Protein AF-A0A917EBS3-F1 (afdb_monomer_lite)

Structure (mmCIF, N/CA/C/O backbone):
data_AF-A0A917EBS3-F1
#
_entry.id   AF-A0A917EBS3-F1
#
loop_
_atom_site.group_PDB
_atom_site.id
_atom_site.type_symbol
_atom_site.label_atom_id
_atom_site.label_alt_id
_atom_site.label_comp_id
_atom_site.label_asym_id
_atom_site.label_entity_id
_atom_site.label_seq_id
_atom_site.pdbx_PDB_ins_code
_atom_site.Cartn_x
_atom_site.Cartn_y
_atom_site.Cartn_z
_atom_site.occupancy
_atom_site.B_iso_or_equiv
_atom_site.auth_seq_id
_atom_site.auth_comp_id
_atom_site.auth_asym_id
_atom_site.auth_atom_id
_atom_site.pdbx_PDB_model_num
ATOM 1 N N . MET A 1 1 ? 34.384 0.428 -8.700 1.00 38.50 1 MET A N 1
ATOM 2 C CA . MET A 1 1 ? 33.479 -0.713 -8.452 1.00 38.50 1 MET A CA 1
ATOM 3 C C . MET A 1 1 ? 32.126 -0.117 -8.087 1.00 38.50 1 MET A C 1
ATOM 5 O O . MET A 1 1 ? 32.095 0.554 -7.062 1.00 38.50 1 MET A O 1
ATOM 9 N N . PRO A 1 2 ? 31.055 -0.229 -8.893 1.00 49.75 2 PRO A N 1
ATOM 10 C CA . PRO A 1 2 ? 29.727 0.081 -8.389 1.00 49.75 2 PRO A CA 1
ATOM 11 C C . PRO A 1 2 ? 29.296 -1.097 -7.513 1.00 49.75 2 PRO A C 1
ATOM 13 O O . PRO A 1 2 ? 29.258 -2.240 -7.955 1.00 49.75 2 PRO A O 1
ATOM 16 N N . THR A 1 3 ? 29.086 -0.833 -6.231 1.00 50.59 3 THR A N 1
ATOM 17 C CA . THR A 1 3 ? 28.402 -1.760 -5.336 1.00 50.59 3 THR A CA 1
ATOM 18 C C . THR A 1 3 ? 26.925 -1.697 -5.679 1.00 50.59 3 THR A C 1
ATOM 20 O O . THR A 1 3 ? 26.262 -0.744 -5.278 1.00 50.59 3 THR A O 1
ATOM 23 N N . ASP A 1 4 ? 26.415 -2.672 -6.424 1.00 52.59 4 ASP A N 1
ATOM 24 C CA . ASP A 1 4 ? 24.980 -2.937 -6.427 1.00 52.59 4 ASP A CA 1
ATOM 25 C C . ASP A 1 4 ? 24.604 -3.424 -5.019 1.00 52.59 4 ASP A C 1
ATOM 27 O O . ASP A 1 4 ? 25.106 -4.468 -4.582 1.00 52.59 4 ASP A O 1
ATOM 31 N N . PRO A 1 5 ? 23.794 -2.680 -4.246 1.00 55.28 5 PRO A N 1
ATOM 32 C CA . PRO A 1 5 ? 23.297 -3.201 -2.987 1.00 55.28 5 PRO A CA 1
ATOM 33 C C . PRO A 1 5 ? 22.325 -4.350 -3.288 1.00 55.28 5 PRO A C 1
ATOM 35 O O . PRO A 1 5 ? 21.356 -4.191 -4.028 1.00 55.28 5 PRO A O 1
ATOM 38 N N . LEU A 1 6 ? 22.604 -5.522 -2.712 1.00 52.09 6 LEU A N 1
ATOM 39 C CA . LEU A 1 6 ? 21.687 -6.663 -2.698 1.00 52.09 6 LEU A CA 1
ATOM 40 C C . LEU A 1 6 ? 20.316 -6.238 -2.132 1.00 52.09 6 LEU A C 1
ATOM 42 O O . LEU A 1 6 ? 20.277 -5.448 -1.184 1.00 52.09 6 LEU A O 1
ATOM 46 N N . PRO A 1 7 ? 19.199 -6.778 -2.654 1.00 51.44 7 PRO A N 1
ATOM 47 C CA . PRO A 1 7 ? 17.876 -6.508 -2.109 1.00 51.44 7 PRO A CA 1
ATOM 48 C C . PRO A 1 7 ? 17.777 -7.096 -0.696 1.00 51.44 7 PRO A C 1
ATOM 50 O O . PRO A 1 7 ? 17.911 -8.304 -0.496 1.00 51.44 7 PRO A O 1
ATOM 53 N N . ASP A 1 8 ? 17.552 -6.235 0.293 1.00 55.97 8 ASP A N 1
ATOM 54 C CA . ASP A 1 8 ? 17.321 -6.626 1.683 1.00 55.97 8 ASP A CA 1
ATOM 55 C C . ASP A 1 8 ? 15.914 -7.239 1.814 1.00 55.97 8 ASP A C 1
ATOM 57 O O . ASP A 1 8 ? 14.934 -6.567 2.125 1.00 55.97 8 ASP A O 1
ATOM 61 N N . THR A 1 9 ? 15.784 -8.533 1.511 1.00 55.19 9 THR A N 1
ATOM 62 C CA . THR A 1 9 ? 14.506 -9.271 1.541 1.00 55.19 9 THR A CA 1
ATOM 63 C C . THR A 1 9 ? 14.151 -9.830 2.926 1.00 55.19 9 THR A C 1
ATOM 65 O O . THR A 1 9 ? 13.380 -10.784 3.023 1.00 55.19 9 THR A O 1
ATOM 68 N N . GLY A 1 10 ? 14.728 -9.305 4.013 1.00 51.97 10 GLY A N 1
ATOM 69 C CA . GLY A 1 10 ? 14.600 -9.910 5.347 1.00 51.97 10 GLY A CA 1
ATOM 70 C C . GLY A 1 10 ? 13.942 -9.048 6.421 1.00 51.97 10 GLY A C 1
ATOM 71 O O . GLY A 1 10 ? 13.413 -9.586 7.396 1.00 51.97 10 GLY A O 1
ATOM 72 N N . LYS A 1 11 ? 13.958 -7.722 6.279 1.00 55.62 11 LYS A N 1
ATOM 73 C CA . LYS A 1 11 ? 13.406 -6.804 7.280 1.00 55.62 11 LYS A CA 1
ATOM 74 C C . LYS A 1 11 ? 12.411 -5.887 6.602 1.00 55.62 11 LYS A C 1
ATOM 76 O O . LYS A 1 11 ? 12.777 -5.046 5.794 1.00 55.62 11 LYS A O 1
ATOM 81 N N . MET A 1 12 ? 11.140 -6.067 6.942 1.00 60.25 12 MET A N 1
ATOM 82 C CA . MET A 1 12 ? 10.101 -5.117 6.573 1.00 60.25 12 MET A CA 1
ATOM 83 C C . MET A 1 12 ? 10.549 -3.723 7.018 1.00 60.25 12 MET A C 1
ATOM 85 O O . MET A 1 12 ? 10.806 -3.513 8.206 1.00 60.25 12 MET A O 1
ATOM 89 N N . ASP A 1 13 ? 10.692 -2.804 6.065 1.00 72.56 13 ASP A N 1
ATOM 90 C CA . ASP A 1 13 ? 11.154 -1.453 6.355 1.00 72.56 13 ASP A CA 1
ATOM 91 C C . ASP A 1 13 ? 10.169 -0.800 7.338 1.00 72.56 13 ASP A C 1
ATOM 93 O O . ASP A 1 13 ? 8.978 -0.638 7.048 1.00 72.56 13 ASP A O 1
ATOM 97 N N . ALA A 1 14 ? 10.653 -0.445 8.531 1.00 70.56 14 ALA A N 1
ATOM 98 C CA . ALA A 1 14 ? 9.853 0.217 9.561 1.00 70.56 14 ALA A CA 1
ATOM 99 C C . ALA A 1 14 ? 9.200 1.516 9.038 1.00 70.56 14 ALA A C 1
ATOM 101 O O . ALA A 1 14 ? 8.135 1.929 9.512 1.00 70.56 14 ALA A O 1
ATOM 102 N N . THR A 1 15 ? 9.798 2.128 8.015 1.00 77.56 15 THR A N 1
ATOM 103 C CA . THR A 1 15 ? 9.283 3.292 7.288 1.00 77.56 15 THR A CA 1
ATOM 104 C C . THR A 1 15 ? 8.018 2.953 6.498 1.00 77.56 15 THR A C 1
ATOM 106 O O . THR A 1 15 ? 7.032 3.687 6.570 1.00 77.56 15 THR A O 1
ATOM 109 N N . ILE A 1 16 ? 7.985 1.807 5.807 1.00 77.12 16 ILE A N 1
ATOM 110 C CA . ILE A 1 16 ? 6.791 1.341 5.082 1.00 77.12 16 ILE A CA 1
ATOM 111 C C . ILE A 1 16 ? 5.659 1.057 6.070 1.00 77.12 16 ILE A C 1
ATOM 113 O O . ILE A 1 16 ? 4.515 1.446 5.834 1.00 77.12 16 ILE A O 1
ATOM 117 N N . TRP A 1 17 ? 5.976 0.435 7.208 1.00 78.88 17 TRP A N 1
ATOM 118 C CA . TRP A 1 17 ? 4.967 0.082 8.204 1.00 78.88 17 TRP A CA 1
ATOM 119 C C . TRP A 1 17 ? 4.319 1.305 8.853 1.00 78.88 17 TRP A C 1
ATOM 121 O O . TRP A 1 17 ? 3.094 1.409 8.916 1.00 78.88 17 TRP A O 1
ATOM 131 N N . SER A 1 18 ? 5.140 2.255 9.306 1.00 81.06 18 SER A N 1
ATOM 132 C CA . SER A 1 18 ? 4.664 3.506 9.907 1.00 81.06 18 SER A CA 1
ATOM 133 C C . SER A 1 18 ? 3.848 4.346 8.919 1.00 81.06 18 SER A C 1
ATOM 135 O O . SER A 1 18 ? 2.775 4.838 9.280 1.00 81.06 18 SER A O 1
ATOM 137 N N . GLY A 1 19 ? 4.291 4.440 7.660 1.00 83.19 19 GLY A N 1
ATOM 138 C CA . GLY A 1 19 ? 3.558 5.123 6.595 1.00 83.19 19 GLY A CA 1
ATOM 139 C C . GLY A 1 19 ? 2.211 4.466 6.284 1.00 83.19 19 GLY A C 1
ATOM 140 O O . GLY A 1 19 ? 1.178 5.139 6.284 1.00 83.19 19 GLY A O 1
ATOM 141 N N . ALA A 1 20 ? 2.191 3.144 6.092 1.00 84.88 20 ALA A N 1
ATOM 142 C CA . ALA A 1 20 ? 0.962 2.393 5.838 1.00 84.88 20 ALA A CA 1
ATOM 143 C C . ALA A 1 20 ? -0.026 2.507 7.009 1.00 84.88 20 ALA A C 1
ATOM 145 O O . ALA A 1 20 ? -1.217 2.725 6.790 1.00 84.88 20 ALA A O 1
ATOM 146 N N . TYR A 1 21 ? 0.458 2.442 8.253 1.00 84.38 21 TYR A N 1
ATOM 147 C CA . TYR A 1 21 ? -0.373 2.623 9.442 1.00 84.38 21 TYR A CA 1
ATOM 148 C C . TYR A 1 21 ? -0.991 4.025 9.523 1.00 84.38 21 TYR A C 1
ATOM 150 O O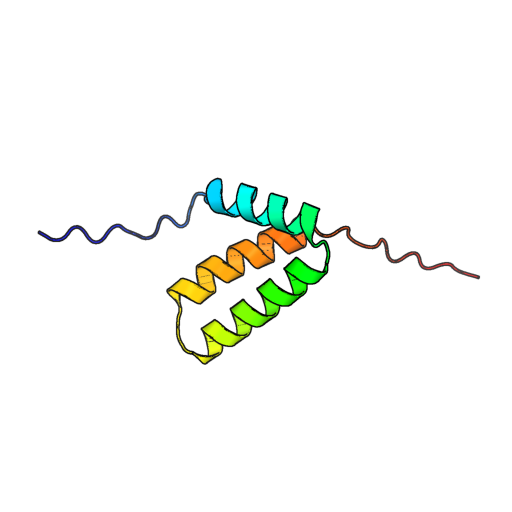 . TYR A 1 21 ? -2.194 4.155 9.761 1.00 84.38 21 TYR A O 1
ATOM 158 N N . ALA A 1 22 ? -0.204 5.080 9.282 1.00 85.44 22 ALA A N 1
ATOM 159 C CA . ALA A 1 22 ? -0.700 6.457 9.287 1.00 85.44 22 ALA A CA 1
ATOM 160 C C . ALA A 1 22 ? -1.777 6.683 8.211 1.00 85.44 22 ALA A C 1
ATOM 162 O O . ALA A 1 22 ? -2.843 7.230 8.503 1.00 85.44 22 ALA A O 1
ATOM 163 N N . VAL A 1 23 ? -1.539 6.191 6.991 1.00 86.75 23 VAL A N 1
ATOM 164 C CA . VAL A 1 23 ? -2.499 6.264 5.879 1.00 86.75 23 VAL A CA 1
ATOM 165 C C . VAL A 1 23 ? -3.764 5.462 6.195 1.00 86.75 23 VAL A C 1
ATOM 167 O O . VAL A 1 23 ? -4.869 5.960 5.978 1.00 86.75 23 VAL A O 1
ATOM 170 N N . HIS A 1 24 ? -3.639 4.254 6.753 1.00 87.38 24 HIS A N 1
ATOM 171 C CA . HIS A 1 24 ? -4.798 3.455 7.149 1.00 87.38 24 HIS A CA 1
ATOM 172 C C . HIS A 1 24 ? -5.631 4.157 8.221 1.00 87.38 24 HIS A C 1
ATOM 174 O O . HIS A 1 24 ? -6.852 4.215 8.113 1.00 87.38 24 HIS A O 1
ATOM 180 N N . ARG A 1 25 ? -4.985 4.756 9.226 1.00 86.00 25 ARG A N 1
ATOM 181 C CA . ARG A 1 25 ? -5.675 5.521 10.270 1.00 86.00 25 ARG A CA 1
ATOM 182 C C . ARG A 1 25 ? -6.452 6.708 9.694 1.00 86.00 25 ARG A C 1
ATOM 184 O O . ARG A 1 25 ? -7.534 7.013 10.185 1.00 86.00 25 ARG A O 1
ATOM 191 N N . GLN A 1 26 ? -5.904 7.379 8.680 1.00 89.19 26 GLN A N 1
ATOM 192 C CA . GLN A 1 26 ? -6.522 8.562 8.080 1.00 89.19 26 GLN A CA 1
ATOM 193 C C . GLN A 1 26 ? -7.639 8.219 7.083 1.00 89.19 26 GLN A C 1
ATOM 195 O O . GLN A 1 26 ? -8.655 8.911 7.042 1.00 89.19 26 GLN A O 1
ATOM 200 N N . TYR A 1 27 ? -7.465 7.170 6.275 1.00 87.06 27 TYR A N 1
ATOM 201 C CA . TYR A 1 27 ? -8.336 6.885 5.127 1.00 87.06 27 TYR A CA 1
ATOM 202 C C . TYR A 1 27 ? -9.091 5.549 5.210 1.00 87.06 27 TYR A C 1
ATOM 204 O O .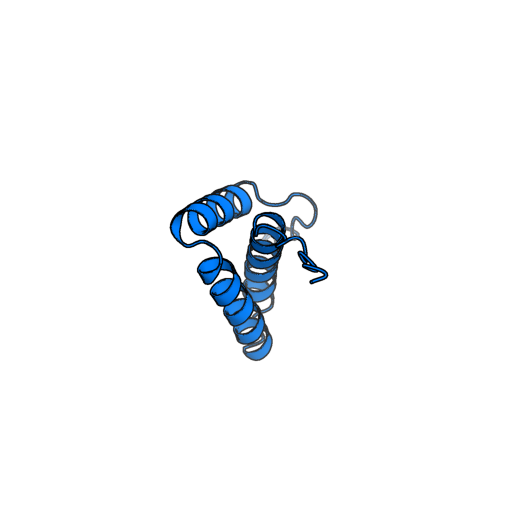 TYR A 1 27 ? -9.950 5.283 4.364 1.00 87.06 27 TYR A O 1
ATOM 212 N N . GLY A 1 28 ? -8.797 4.707 6.204 1.00 86.75 28 GLY A N 1
ATOM 213 C CA . GLY A 1 28 ? -9.445 3.414 6.431 1.00 86.75 28 GLY A CA 1
ATOM 214 C C . GLY A 1 28 ? -9.374 2.495 5.213 1.00 86.75 28 GLY A C 1
ATOM 215 O O . GLY A 1 28 ? -8.363 2.447 4.508 1.00 86.75 28 GLY A O 1
ATOM 216 N N . ASP A 1 29 ? -10.474 1.805 4.917 1.00 84.62 29 ASP A N 1
ATOM 217 C CA . ASP A 1 29 ? -10.584 0.823 3.827 1.00 84.62 29 ASP A CA 1
ATOM 218 C C . ASP A 1 29 ? -10.261 1.390 2.430 1.00 84.62 29 ASP A C 1
ATOM 220 O O . ASP A 1 29 ? -9.844 0.646 1.539 1.00 84.62 29 ASP A O 1
ATOM 224 N N . LYS A 1 30 ? -10.381 2.712 2.220 1.00 89.44 30 LYS A N 1
ATOM 225 C CA . LYS A 1 30 ? -10.015 3.346 0.938 1.00 89.44 30 LYS A CA 1
ATOM 226 C C . LYS A 1 30 ? -8.529 3.172 0.621 1.00 89.44 30 LYS A C 1
ATOM 228 O O . LYS A 1 30 ? -8.173 2.972 -0.539 1.00 89.44 30 LYS A O 1
ATOM 233 N N . SER A 1 31 ? -7.673 3.207 1.644 1.00 90.38 31 SER A N 1
ATOM 234 C CA . SER A 1 31 ? -6.226 3.011 1.484 1.00 90.38 31 SER A CA 1
ATOM 235 C C . SER A 1 31 ? -5.894 1.631 0.911 1.00 90.38 31 SER A C 1
ATOM 237 O O . SER A 1 31 ? -5.058 1.515 0.015 1.00 90.38 31 SER A O 1
ATOM 239 N N . LEU A 1 32 ? -6.612 0.597 1.362 1.00 90.56 32 LEU A N 1
ATOM 240 C CA . LEU A 1 32 ? -6.439 -0.777 0.905 1.00 90.56 32 LEU A CA 1
ATOM 241 C C . LEU A 1 32 ? -6.814 -0.929 -0.575 1.00 90.56 32 LEU A C 1
ATOM 243 O O . LEU A 1 32 ? -6.084 -1.560 -1.340 1.00 90.56 32 LEU A O 1
ATOM 247 N N . GLY A 1 33 ? -7.929 -0.316 -0.987 1.00 90.69 33 GLY A N 1
ATOM 248 C CA . GLY A 1 33 ? -8.368 -0.313 -2.384 1.00 90.69 33 GLY A CA 1
ATOM 249 C C . GLY A 1 33 ? -7.349 0.342 -3.319 1.00 90.69 33 GLY A C 1
ATOM 250 O O . GLY A 1 33 ? -7.009 -0.229 -4.355 1.00 90.69 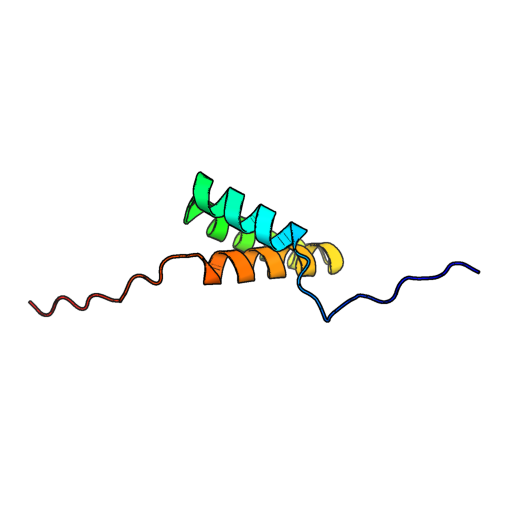33 GLY A O 1
ATOM 251 N N . ILE A 1 34 ? -6.801 1.494 -2.921 1.00 92.69 34 ILE A N 1
ATOM 252 C CA . ILE A 1 34 ? -5.774 2.208 -3.696 1.00 92.69 34 ILE A CA 1
ATOM 253 C C . ILE A 1 34 ? -4.499 1.369 -3.816 1.00 92.69 34 ILE A C 1
ATOM 255 O O . ILE A 1 34 ? -3.965 1.227 -4.917 1.00 92.69 34 ILE A O 1
ATOM 259 N N . ALA A 1 35 ? -4.034 0.775 -2.713 1.00 93.38 35 ALA A N 1
ATOM 260 C CA . ALA A 1 35 ? -2.844 -0.068 -2.731 1.00 93.38 35 ALA A CA 1
ATOM 261 C C . ALA A 1 35 ? -3.026 -1.280 -3.659 1.00 93.38 35 ALA A C 1
ATOM 263 O O . ALA A 1 35 ? -2.160 -1.556 -4.486 1.00 93.38 35 ALA A O 1
ATOM 264 N N . ARG A 1 36 ? -4.194 -1.938 -3.616 1.00 94.56 36 ARG A N 1
ATOM 265 C CA . ARG A 1 36 ? -4.528 -3.048 -4.523 1.00 94.56 36 ARG A CA 1
ATOM 266 C C . ARG A 1 36 ? -4.494 -2.631 -5.995 1.00 94.56 36 ARG A C 1
ATOM 268 O O . ARG A 1 36 ? -3.957 -3.363 -6.822 1.00 94.56 36 ARG A O 1
ATOM 275 N N . MET A 1 37 ? -5.069 -1.474 -6.328 1.00 96.00 37 MET A N 1
ATOM 276 C CA . MET A 1 37 ? -5.066 -0.963 -7.703 1.00 96.00 37 MET A CA 1
ATOM 277 C C . MET A 1 37 ? -3.648 -0.666 -8.197 1.00 96.00 37 MET A C 1
ATOM 279 O O . MET A 1 37 ? -3.325 -0.985 -9.338 1.00 96.00 37 MET A O 1
ATOM 283 N N . ARG A 1 38 ? -2.791 -0.094 -7.342 1.00 95.06 38 ARG A N 1
ATOM 284 C CA . ARG A 1 38 ? -1.401 0.215 -7.698 1.00 95.06 38 ARG A CA 1
ATOM 285 C C . ARG A 1 38 ? -0.555 -1.029 -7.928 1.00 95.06 38 ARG A C 1
ATOM 287 O O . ARG A 1 38 ? 0.163 -1.061 -8.917 1.00 95.06 38 ARG A O 1
ATOM 294 N N . VAL A 1 39 ? -0.706 -2.064 -7.099 1.00 95.19 39 VAL A N 1
ATOM 295 C CA . VAL A 1 39 ? -0.055 -3.367 -7.327 1.00 95.19 39 VAL A CA 1
ATOM 296 C C . VAL A 1 39 ? -0.398 -3.910 -8.719 1.00 95.19 39 VAL A C 1
ATOM 298 O O . VAL A 1 39 ? 0.496 -4.289 -9.470 1.00 95.19 39 VAL A O 1
ATOM 301 N N . ALA A 1 40 ? -1.682 -3.902 -9.093 1.00 94.88 40 ALA A N 1
ATOM 302 C CA . ALA A 1 40 ? -2.118 -4.399 -10.398 1.00 94.88 40 ALA A CA 1
ATOM 303 C C . ALA A 1 40 ? -1.593 -3.549 -11.569 1.00 94.88 40 ALA A C 1
ATOM 305 O O . ALA A 1 40 ? -1.167 -4.107 -12.578 1.00 94.88 40 ALA A O 1
ATOM 306 N N . ALA A 1 41 ? -1.603 -2.220 -11.431 1.00 96.12 41 ALA A N 1
ATOM 307 C CA . ALA A 1 41 ? -1.095 -1.309 -12.456 1.00 96.12 41 ALA A CA 1
ATOM 308 C C . ALA A 1 41 ? 0.407 -1.511 -12.703 1.00 96.12 41 ALA A C 1
ATOM 310 O O . ALA A 1 41 ? 0.815 -1.715 -13.839 1.00 96.12 41 ALA A O 1
ATOM 311 N N . LEU A 1 42 ? 1.211 -1.564 -11.639 1.00 93.06 42 LEU A N 1
ATOM 312 C CA . LEU A 1 42 ? 2.666 -1.719 -11.742 1.00 93.06 42 LEU A CA 1
ATOM 313 C C . LEU A 1 42 ? 3.062 -3.081 -12.318 1.00 93.06 42 LEU A C 1
ATOM 315 O O . LEU A 1 42 ? 4.004 -3.177 -13.101 1.00 93.06 42 LEU A O 1
ATOM 319 N N . LEU A 1 43 ? 2.293 -4.130 -12.004 1.00 93.00 43 LEU A N 1
ATOM 320 C CA . LEU A 1 43 ? 2.479 -5.436 -12.631 1.00 93.00 43 LEU A CA 1
ATOM 321 C C . LEU A 1 43 ? 2.217 -5.388 -14.145 1.00 93.00 43 LEU A C 1
ATOM 323 O O . LEU A 1 43 ? 2.957 -6.007 -14.905 1.00 93.00 43 LEU A O 1
ATOM 327 N N . ALA A 1 44 ? 1.185 -4.659 -14.580 1.00 95.44 44 ALA A N 1
ATOM 328 C CA . ALA A 1 44 ? 0.865 -4.485 -15.997 1.00 95.44 44 ALA A CA 1
ATOM 329 C C . ALA A 1 44 ? 1.889 -3.599 -16.730 1.00 95.44 44 ALA A C 1
ATOM 331 O O . ALA A 1 44 ? 2.175 -3.834 -17.901 1.00 95.44 44 ALA A O 1
ATOM 332 N N . GLU A 1 45 ? 2.459 -2.613 -16.037 1.00 96.12 45 GLU A N 1
ATOM 333 C CA . GLU A 1 45 ? 3.521 -1.733 -16.542 1.00 96.12 45 GLU A CA 1
ATOM 334 C C . GLU A 1 45 ? 4.891 -2.436 -16.621 1.00 96.12 45 GLU A C 1
ATOM 336 O O . GLU A 1 45 ? 5.811 -1.926 -17.256 1.00 96.12 45 GLU A O 1
ATOM 341 N N . GLY A 1 46 ? 5.038 -3.616 -16.004 1.00 94.62 46 GLY A N 1
ATOM 342 C CA . GLY A 1 46 ? 6.308 -4.341 -15.926 1.00 94.62 46 GLY A CA 1
ATOM 343 C C . GLY A 1 46 ? 7.293 -3.759 -14.906 1.00 94.62 46 GLY A C 1
ATOM 344 O O . GLY A 1 46 ? 8.440 -4.206 -14.847 1.00 94.62 46 GLY A O 1
ATOM 345 N N . ASP A 1 47 ? 6.864 -2.801 -14.078 1.00 94.31 47 ASP A N 1
ATOM 346 C CA . ASP A 1 47 ? 7.679 -2.229 -13.006 1.00 94.31 47 ASP A CA 1
ATOM 347 C C . ASP A 1 47 ? 7.688 -3.159 -11.788 1.00 94.31 47 ASP A C 1
ATOM 349 O O . ASP A 1 47 ? 6.843 -3.095 -10.889 1.00 94.31 47 ASP A O 1
ATOM 353 N N . ARG A 1 48 ? 8.683 -4.050 -11.767 1.00 92.06 48 ARG A N 1
ATOM 354 C CA . ARG A 1 48 ? 8.852 -5.033 -10.696 1.00 92.06 48 ARG A CA 1
ATOM 355 C C . ARG A 1 48 ? 9.220 -4.393 -9.356 1.00 92.06 48 ARG A C 1
ATOM 357 O O . ARG A 1 48 ? 8.697 -4.810 -8.328 1.00 92.06 48 ARG A O 1
ATOM 364 N N . ALA A 1 49 ? 10.083 -3.379 -9.366 1.00 89.44 49 ALA A N 1
ATOM 365 C CA . ALA A 1 49 ? 10.546 -2.734 -8.141 1.00 89.44 49 ALA A CA 1
ATOM 366 C C . ALA A 1 49 ? 9.408 -1.949 -7.473 1.00 89.44 49 ALA A C 1
ATOM 368 O O . ALA A 1 49 ? 9.174 -2.089 -6.271 1.00 89.44 49 ALA A O 1
ATOM 369 N N . GLY A 1 50 ? 8.648 -1.183 -8.263 1.00 89.06 50 GLY A N 1
ATOM 370 C CA . GLY A 1 50 ? 7.455 -0.494 -7.787 1.00 89.06 50 GLY A CA 1
ATOM 371 C C . GLY A 1 50 ? 6.396 -1.473 -7.281 1.00 89.06 50 GLY A C 1
ATOM 372 O O . GLY A 1 50 ? 5.823 -1.260 -6.208 1.00 89.06 50 GLY A O 1
ATOM 373 N N . HIS A 1 51 ? 6.153 -2.558 -8.023 1.00 93.62 51 HIS A N 1
ATOM 374 C CA . HIS A 1 51 ? 5.215 -3.606 -7.626 1.00 93.62 51 HIS A CA 1
ATOM 375 C C . HIS A 1 51 ? 5.529 -4.160 -6.230 1.00 93.62 51 HIS A C 1
ATOM 377 O O . HIS A 1 51 ? 4.629 -4.223 -5.393 1.00 93.62 51 HIS A O 1
ATOM 383 N N . ASP A 1 52 ? 6.783 -4.528 -5.960 1.00 90.38 52 ASP A N 1
ATOM 384 C CA . ASP A 1 52 ? 7.163 -5.185 -4.705 1.00 90.38 52 ASP A CA 1
ATOM 385 C C . ASP A 1 52 ? 6.984 -4.251 -3.492 1.00 90.38 52 ASP A C 1
ATOM 387 O O . ASP A 1 52 ? 6.458 -4.667 -2.456 1.00 90.38 52 ASP A O 1
ATOM 391 N N . ILE A 1 53 ? 7.292 -2.957 -3.643 1.00 88.81 53 ILE A N 1
ATOM 392 C CA . ILE A 1 53 ? 7.045 -1.939 -2.605 1.00 88.81 53 ILE A CA 1
ATOM 393 C C . ILE A 1 53 ? 5.543 -1.797 -2.327 1.00 88.81 53 ILE A C 1
ATOM 395 O O . ILE A 1 53 ? 5.098 -1.842 -1.176 1.00 88.81 53 ILE A O 1
ATOM 399 N N . TRP A 1 54 ? 4.736 -1.630 -3.378 1.00 90.69 54 TRP A N 1
ATOM 400 C CA . TRP A 1 54 ? 3.287 -1.469 -3.234 1.00 90.69 54 TRP A CA 1
ATOM 401 C C . TRP A 1 54 ? 2.604 -2.730 -2.713 1.00 90.69 54 TRP A C 1
ATOM 403 O O . TRP A 1 54 ? 1.599 -2.635 -2.003 1.00 90.69 54 TRP A O 1
ATOM 413 N N . TYR A 1 55 ? 3.160 -3.901 -3.016 1.00 92.19 55 TYR A N 1
ATOM 414 C CA . TYR A 1 55 ? 2.688 -5.168 -2.488 1.00 92.19 55 TYR A CA 1
ATOM 415 C C . TYR A 1 55 ? 2.913 -5.268 -0.976 1.00 92.19 55 TYR A C 1
ATOM 417 O O . TYR A 1 55 ? 1.985 -5.637 -0.255 1.00 92.19 55 TYR A O 1
ATOM 425 N N . GLU A 1 56 ? 4.074 -4.850 -0.462 1.00 89.56 56 GLU A N 1
ATOM 426 C CA . GLU A 1 56 ? 4.312 -4.803 0.989 1.00 89.56 56 GLU A CA 1
ATOM 427 C C . GLU A 1 56 ? 3.407 -3.785 1.706 1.00 89.56 56 GLU A C 1
ATOM 429 O O . GLU A 1 56 ? 2.890 -4.068 2.795 1.00 89.56 56 GLU A O 1
ATOM 434 N N . ILE A 1 57 ? 3.117 -2.637 1.079 1.00 89.25 57 ILE A N 1
ATOM 435 C CA . ILE A 1 57 ? 2.119 -1.680 1.589 1.00 89.25 57 ILE A CA 1
ATOM 436 C C . ILE A 1 57 ? 0.734 -2.338 1.648 1.00 89.25 57 ILE A C 1
ATOM 438 O O . ILE A 1 57 ? 0.082 -2.315 2.692 1.00 89.25 57 ILE A O 1
ATOM 442 N N . TYR A 1 58 ? 0.281 -2.957 0.554 1.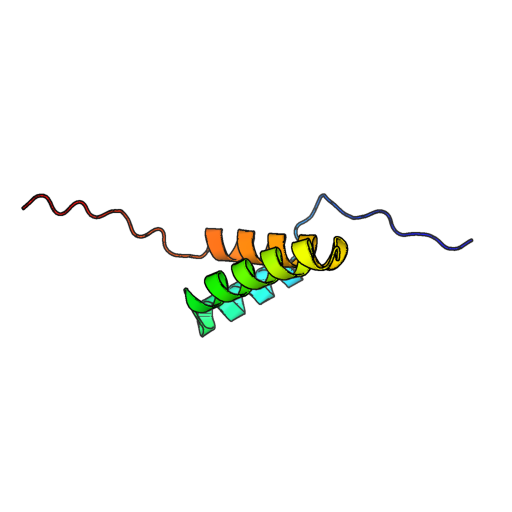00 91.75 58 TYR A N 1
ATOM 443 C CA . TYR A 1 58 ? -1.014 -3.639 0.488 1.00 91.75 58 TYR A CA 1
ATOM 444 C C . TYR A 1 58 ? -1.134 -4.756 1.536 1.00 91.75 58 TYR A C 1
ATOM 446 O O . TYR A 1 58 ? -2.150 -4.854 2.233 1.00 91.75 58 TYR A O 1
ATOM 454 N N . ARG A 1 59 ? -0.083 -5.567 1.700 1.00 89.38 59 ARG A N 1
ATOM 455 C CA . ARG A 1 59 ? -0.007 -6.629 2.711 1.00 89.38 59 ARG A CA 1
ATOM 456 C C . ARG A 1 59 ? -0.139 -6.059 4.121 1.00 89.38 59 ARG A C 1
ATOM 458 O O . ARG A 1 59 ? -0.931 -6.569 4.912 1.00 89.38 59 ARG A O 1
ATOM 465 N N . THR A 1 60 ? 0.564 -4.965 4.406 1.00 88.19 60 THR A N 1
ATOM 466 C CA . THR A 1 60 ? 0.492 -4.268 5.697 1.00 88.19 60 THR A CA 1
ATOM 467 C C . THR A 1 60 ? -0.909 -3.721 5.964 1.00 88.19 60 THR A C 1
ATOM 469 O O . THR A 1 60 ? -1.488 -3.985 7.016 1.00 88.19 60 THR A O 1
ATOM 472 N N . LEU A 1 61 ? -1.509 -3.028 4.994 1.00 87.44 61 LEU A N 1
ATOM 473 C CA . LEU A 1 61 ? -2.872 -2.504 5.110 1.00 87.44 61 LEU A CA 1
ATOM 474 C C . LEU A 1 61 ? -3.910 -3.618 5.304 1.00 87.44 61 LEU A C 1
ATOM 476 O O . LEU A 1 61 ? -4.877 -3.425 6.032 1.00 87.44 61 LEU A O 1
ATOM 480 N N . THR A 1 62 ? -3.702 -4.791 4.702 1.00 88.00 62 THR A N 1
ATOM 481 C CA . THR A 1 62 ? -4.587 -5.957 4.872 1.00 88.00 62 THR A CA 1
ATOM 482 C C . THR A 1 62 ? -4.542 -6.508 6.299 1.00 88.00 62 THR A C 1
ATOM 484 O O . THR A 1 62 ? -5.567 -6.951 6.811 1.00 88.00 62 THR A O 1
ATOM 487 N N . ILE A 1 63 ? -3.375 -6.474 6.954 1.00 87.94 63 ILE A N 1
ATOM 488 C CA . ILE A 1 63 ? -3.229 -6.868 8.367 1.00 87.94 63 ILE A CA 1
ATOM 489 C C . ILE A 1 63 ? -3.968 -5.882 9.279 1.00 87.94 63 ILE A C 1
ATOM 491 O O . ILE A 1 63 ? -4.580 -6.294 10.263 1.00 87.94 63 ILE A O 1
ATOM 495 N N . LEU A 1 64 ? -3.900 -4.588 8.954 1.00 81.81 64 LEU A N 1
ATOM 496 C CA . LEU A 1 64 ? -4.521 -3.517 9.734 1.00 81.81 64 LEU A CA 1
ATOM 497 C C . LEU A 1 64 ? -6.036 -3.419 9.528 1.00 81.81 64 LEU A C 1
ATOM 499 O O . LEU A 1 64 ? -6.745 -3.004 10.445 1.00 81.81 64 LEU A O 1
ATOM 503 N N . ALA A 1 65 ? -6.531 -3.803 8.350 1.00 78.62 65 ALA A N 1
ATOM 504 C CA . ALA A 1 65 ? -7.948 -3.756 8.042 1.00 78.62 65 ALA A CA 1
ATOM 505 C C . ALA A 1 65 ? -8.729 -4.628 9.041 1.00 78.62 65 ALA A C 1
ATOM 507 O O . ALA A 1 65 ? -8.414 -5.813 9.211 1.00 78.62 65 ALA A O 1
ATOM 508 N N . PRO A 1 66 ? -9.763 -4.083 9.709 1.00 66.19 66 PRO A N 1
ATOM 509 C CA . PRO A 1 66 ? -10.565 -4.867 10.626 1.00 66.19 66 PRO A CA 1
ATOM 510 C C . PRO A 1 66 ? -11.174 -6.023 9.839 1.00 66.19 66 PRO A C 1
ATOM 512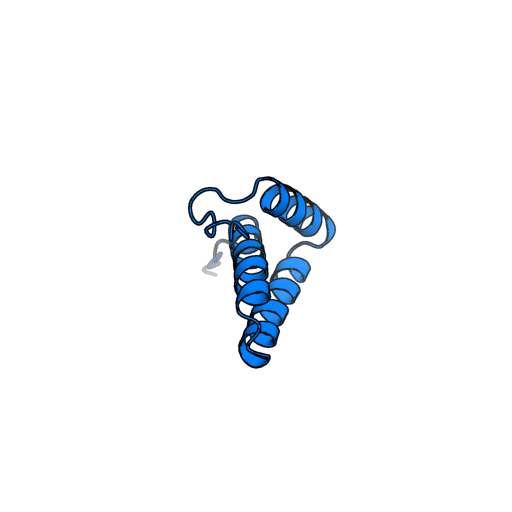 O O . PRO A 1 66 ? -11.977 -5.821 8.926 1.00 66.19 66 PRO A O 1
ATOM 515 N N . ARG A 1 67 ? -10.807 -7.259 10.198 1.00 63.19 67 ARG A N 1
ATOM 516 C CA . ARG A 1 67 ? -11.536 -8.439 9.734 1.00 63.19 67 ARG A CA 1
ATOM 517 C C . ARG A 1 67 ? -12.953 -8.232 10.237 1.00 63.19 67 ARG A C 1
ATOM 519 O O . ARG A 1 67 ? -13.206 -8.435 11.424 1.00 63.19 67 ARG A O 1
ATOM 526 N N . LYS A 1 68 ? -13.872 -7.792 9.371 1.00 53.81 68 LYS A N 1
ATOM 527 C CA . LYS A 1 68 ? -15.297 -7.916 9.659 1.00 53.81 68 LYS A CA 1
ATOM 528 C C . LYS A 1 68 ? -15.469 -9.388 10.000 1.00 53.81 68 LYS A C 1
ATOM 530 O O . LYS A 1 68 ? -15.365 -10.238 9.115 1.00 53.81 68 LYS A O 1
ATOM 535 N N . LYS A 1 69 ? -15.638 -9.705 11.291 1.00 50.53 69 LYS A N 1
ATOM 536 C CA . LYS A 1 69 ? -16.200 -10.990 11.687 1.00 50.53 69 LYS A CA 1
ATOM 537 C C . LYS A 1 69 ? -17.429 -11.094 10.805 1.00 50.53 69 LYS A C 1
ATOM 539 O O . LYS A 1 69 ? -18.260 -10.187 10.838 1.00 50.53 69 LYS A O 1
ATOM 544 N N . SER A 1 70 ? -17.463 -12.101 9.938 1.00 49.09 70 SER A N 1
ATOM 545 C CA . SER A 1 70 ? -18.697 -12.474 9.266 1.00 49.09 70 SER A CA 1
ATOM 546 C C . SER A 1 70 ? -19.656 -12.810 10.395 1.00 49.09 70 SER A C 1
ATOM 548 O O . SER A 1 70 ? -19.622 -13.899 10.956 1.00 49.09 70 SER A O 1
ATOM 550 N N . GLY A 1 71 ? -20.381 -11.790 10.845 1.00 49.22 71 GLY A N 1
ATOM 551 C CA . GLY A 1 71 ? -21.510 -11.915 11.728 1.00 49.22 71 GLY A CA 1
ATOM 552 C C . GLY A 1 71 ? -22.583 -12.515 10.860 1.00 49.22 71 GLY A C 1
ATOM 553 O O . GLY A 1 71 ? -23.350 -11.795 10.229 1.00 49.22 71 GLY A O 1
ATOM 554 N N . THR A 1 72 ? -22.566 -13.839 10.764 1.00 48.69 72 THR A N 1
ATOM 555 C CA . THR A 1 72 ? -23.745 -14.609 10.418 1.00 48.69 72 THR A CA 1
ATOM 556 C C . THR A 1 72 ? -24.748 -14.308 11.524 1.00 48.69 72 THR A C 1
ATOM 558 O O . THR A 1 72 ? -24.761 -14.966 12.562 1.00 48.69 72 THR A O 1
ATOM 561 N N . THR A 1 73 ? -25.525 -13.240 11.362 1.00 54.69 73 THR A N 1
ATOM 562 C CA . THR A 1 73 ? -26.756 -13.079 12.122 1.00 54.69 73 THR A CA 1
ATOM 563 C C . THR A 1 73 ? -27.684 -14.163 11.594 1.00 54.69 73 THR A C 1
ATOM 565 O O . THR A 1 73 ? -28.288 -14.015 10.535 1.00 54.69 73 THR A O 1
ATOM 568 N N . LEU A 1 74 ? -27.701 -15.303 12.285 1.00 50.47 74 LEU A N 1
ATOM 569 C CA . LEU A 1 74 ? -28.791 -16.262 12.190 1.00 50.47 74 LEU A CA 1
ATOM 570 C C . LEU A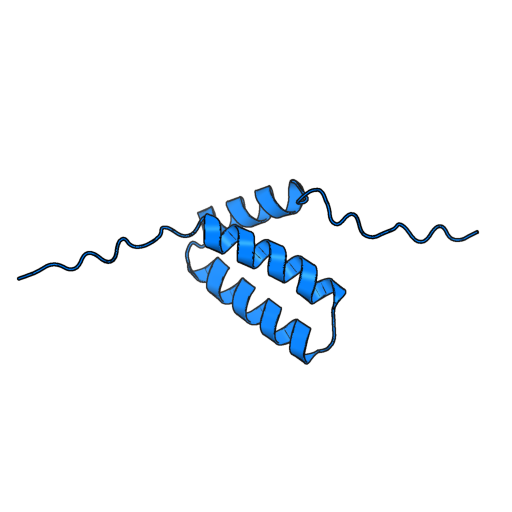 1 74 ? -30.017 -15.558 12.780 1.00 50.47 74 LEU A C 1
ATOM 572 O O . LEU A 1 74 ? -30.065 -15.316 13.987 1.00 50.47 74 LEU A O 1
ATOM 576 N N . HIS A 1 75 ? -30.916 -15.135 11.893 1.00 53.41 75 HIS A N 1
ATOM 577 C CA . HIS A 1 75 ? -32.287 -14.760 12.228 1.00 53.41 75 HIS A CA 1
ATOM 578 C C . HIS A 1 75 ? -33.142 -16.019 12.345 1.00 53.41 75 HIS A C 1
ATOM 580 O O . HIS A 1 75 ? -32.908 -16.951 11.541 1.00 53.41 75 HIS A O 1
#

Sequence (75 aa):
MPTDPLPDTGKMDATIWSGAYAVHRQYGDKSLGIARMRVAALLAEGDRAGHDIWYEIYRTLTILAPRKKSGTTLH

Foldseek 3Di:
DDPPDDPPPDDDPVVLLVVLVVCCVVPPPVSLVVLVVQLVVCVVVVPPVSNVSSVSSNVSSVVVHPPPPPPPPPD

pLDDT: mean 78.07, std 17.08, range [38.5, 96.12]

Organism: NCBI:txid1614636

Secondary structure (DSSP, 8-state):
----PPP--SS--HHHHHHHHHHHHHHTHHHHHHHHHHHHHHHHHT-HHHHHHHHHHHHHHHHHS----------

Radius of gyration: 15.98 Å; chains: 1; bounding box: 66×25×29 Å